Protein AF-A0A7S1ZF09-F1 (afdb_monomer)

Mean predicted aligned error: 3.37 Å

InterPro domains:
  IPR008557 Alkaline phosphatase PhoX [PF05787] (60-86)

Organism: Trieres chinensis (NCBI:txid1514140)

Secondary structure (DSSP, 8-state):
-PPPPSSEEEEEEEEPPTT-SSSTT-EEEEEEE---STT-EEEEEEEE-TTS-EEEEEEEEEEES-EEEEEE-TTS-EEEEEB-TTT--EEEE-TTSSS--EE--TTTT---B-----EE-SSSSS-EE-

Nearest PDB structures (foldseek):
  2qr5-assembly1_A  TM=5.862E-01  e=8.879E-02  unclassified
  8suc-assembly1_A  TM=5.013E-01  e=3.628E-01  Caenorhabditis elegans
  6rg2-assembly1_A  TM=5.396E-01  e=2.371E+00  Photorhabdus laumondii subsp. laumondii TTO1
  6lqt-assembly1_AG  TM=5.052E-01  e=7.465E+00  Saccharomyces cerevisiae S288C

Foldseek 3Di:
DDDDAAPWAEKDKFFDDLPDPPARRWIKIKTWRQAQPQFRTAIKIFTAHNVGDTDDIDTQTTGFHGFHEWDADPVGWIWTWRQDAQAIFIWTTRNVSPDHIDTDCVVHPGHHGDHYKDWDPPPVVDIDID

Solvent-accessible surface area (backbone atoms only — not comparable to full-atom values): 6956 Å² total; per-residue (Å²): 136,78,78,81,74,62,57,73,45,45,65,52,76,46,78,37,53,71,82,42,92,87,48,46,48,9,34,31,43,35,29,17,14,37,26,71,54,85,45,62,9,24,26,40,25,39,33,27,41,65,89,66,49,79,76,49,68,48,73,41,37,70,66,34,37,22,16,35,26,34,28,74,47,98,87,72,34,35,36,44,13,11,47,32,76,69,68,15,54,47,32,40,29,37,69,83,51,86,49,84,51,40,77,52,67,74,74,54,90,62,41,32,57,33,55,57,43,50,76,44,60,94,43,76,92,62,62,44,78,83

Structure (mmCIF, N/CA/C/O backbone):
data_AF-A0A7S1ZF09-F1
#
_entry.id   AF-A0A7S1ZF09-F1
#
loop_
_atom_site.group_PDB
_atom_site.id
_atom_site.type_symbol
_atom_site.label_atom_id
_atom_site.label_alt_id
_atom_site.label_comp_id
_atom_site.label_asym_id
_atom_site.label_entity_id
_atom_site.label_seq_id
_atom_site.pdbx_PDB_ins_code
_atom_site.Cartn_x
_atom_site.Cartn_y
_atom_site.Cartn_z
_atom_site.occupancy
_atom_site.B_iso_or_equiv
_atom_site.auth_seq_id
_atom_site.auth_comp_id
_atom_site.auth_asym_id
_atom_site.auth_atom_id
_atom_site.pdbx_PDB_model_num
ATOM 1 N N . GLU A 1 1 ? -5.167 21.411 6.987 1.00 47.91 1 GLU A N 1
ATOM 2 C CA . GLU A 1 1 ? -5.291 20.028 6.488 1.00 47.91 1 GLU A CA 1
ATOM 3 C C . GLU A 1 1 ? -4.072 19.659 5.665 1.00 47.91 1 GLU A C 1
ATOM 5 O O . GLU A 1 1 ? -3.406 20.556 5.159 1.00 47.91 1 GLU A O 1
ATOM 10 N N . ARG A 1 2 ? -3.747 18.368 5.573 1.00 60.88 2 ARG A N 1
ATOM 11 C CA . ARG A 1 2 ? -2.888 17.862 4.500 1.00 60.88 2 ARG A CA 1
ATOM 12 C C . ARG A 1 2 ? -3.819 17.444 3.370 1.00 60.88 2 ARG A C 1
ATOM 14 O O . ARG A 1 2 ? -4.699 16.625 3.608 1.00 60.88 2 ARG A O 1
ATOM 21 N N . ASP A 1 3 ? -3.634 18.015 2.189 1.00 86.19 3 ASP A N 1
ATOM 22 C CA . ASP A 1 3 ? -4.445 17.671 1.024 1.00 86.19 3 ASP A CA 1
ATOM 23 C C . ASP A 1 3 ? -4.184 16.226 0.592 1.00 86.19 3 ASP A C 1
ATOM 25 O O . ASP A 1 3 ? -3.055 15.726 0.678 1.00 86.19 3 ASP A O 1
ATOM 29 N N . PHE A 1 4 ? -5.231 15.562 0.105 1.00 94.19 4 PHE A N 1
ATOM 30 C CA . PHE A 1 4 ? -5.109 14.252 -0.521 1.00 94.19 4 PHE A CA 1
ATOM 31 C C . PHE A 1 4 ? -4.140 14.317 -1.713 1.00 94.19 4 PHE A C 1
ATOM 33 O O . PHE A 1 4 ? -4.062 15.330 -2.412 1.00 94.19 4 PHE A O 1
ATOM 40 N N . HIS A 1 5 ? -3.355 13.260 -1.927 1.00 96.31 5 HIS A N 1
ATOM 41 C CA . HIS A 1 5 ? -2.312 13.276 -2.951 1.00 96.31 5 HIS A CA 1
ATOM 42 C C . HIS A 1 5 ? -2.888 13.366 -4.370 1.00 96.31 5 HIS A C 1
ATOM 44 O O . HIS A 1 5 ? -4.043 13.042 -4.644 1.00 96.31 5 HIS A O 1
ATOM 50 N N . TYR A 1 6 ? -2.036 13.790 -5.299 1.00 96.19 6 TYR A N 1
ATOM 51 C CA . TYR A 1 6 ? -2.390 13.891 -6.708 1.00 96.19 6 TYR A CA 1
ATOM 52 C C . TYR A 1 6 ? -2.371 12.516 -7.399 1.00 96.19 6 TYR A C 1
ATOM 54 O O . TYR A 1 6 ? -1.702 11.596 -6.925 1.00 96.19 6 TYR A O 1
ATOM 62 N N . ARG A 1 7 ? -3.109 12.398 -8.514 1.00 97.19 7 ARG A N 1
ATOM 63 C CA . ARG A 1 7 ? -3.275 11.175 -9.332 1.00 97.19 7 ARG A CA 1
ATOM 64 C C . ARG A 1 7 ? -3.536 9.908 -8.498 1.00 97.19 7 ARG A C 1
ATOM 66 O O . ARG A 1 7 ? -2.682 9.024 -8.470 1.00 97.19 7 ARG A O 1
ATOM 73 N N . PRO A 1 8 ? -4.671 9.832 -7.780 1.00 97.94 8 PRO A N 1
ATOM 74 C CA . PRO A 1 8 ? -5.023 8.605 -7.093 1.00 97.94 8 PRO A CA 1
ATOM 75 C C . PRO A 1 8 ? -5.270 7.478 -8.084 1.00 97.94 8 PRO A C 1
ATOM 77 O O . PRO A 1 8 ? -5.955 7.666 -9.089 1.00 97.94 8 PRO A O 1
AT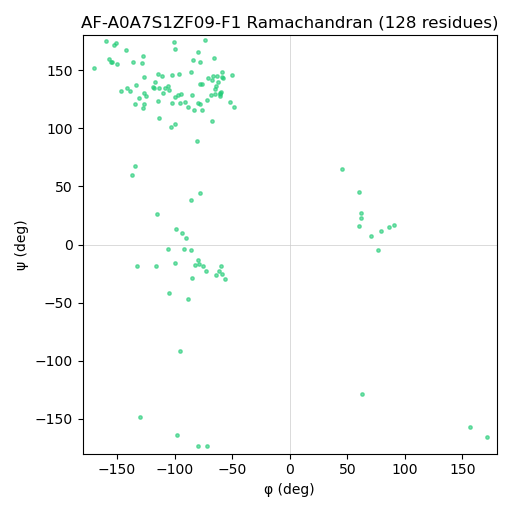OM 80 N N . ASP A 1 9 ? -4.736 6.320 -7.742 1.00 98.25 9 ASP A N 1
ATOM 81 C CA . ASP A 1 9 ? -4.932 5.072 -8.464 1.00 98.25 9 ASP A CA 1
ATOM 82 C C . ASP A 1 9 ? -5.336 3.984 -7.452 1.00 98.25 9 ASP A C 1
ATOM 84 O O . ASP A 1 9 ? -6.009 4.293 -6.456 1.00 98.25 9 ASP A O 1
ATOM 88 N N . ALA A 1 10 ? -4.964 2.724 -7.681 1.00 98.19 10 ALA A N 1
ATOM 89 C CA . ALA A 1 10 ? -5.441 1.594 -6.902 1.00 98.19 10 ALA A CA 1
ATOM 90 C C . ALA A 1 10 ? -5.307 1.799 -5.392 1.00 98.19 10 ALA A C 1
ATOM 92 O O . ALA A 1 10 ? -4.361 2.398 -4.869 1.00 98.19 10 ALA A O 1
ATOM 93 N N . GLY A 1 11 ? -6.275 1.234 -4.685 1.00 98.12 11 GLY A N 1
ATOM 94 C CA . GLY A 1 11 ? -6.382 1.352 -3.251 1.00 98.12 11 GLY A CA 1
ATOM 95 C C . GLY A 1 11 ? -7.099 0.168 -2.635 1.00 98.12 11 GLY A C 1
ATOM 96 O O . GLY A 1 11 ? -7.652 -0.695 -3.320 1.00 98.12 11 GLY A O 1
ATOM 97 N N . ALA A 1 12 ? -7.077 0.128 -1.312 1.00 98.44 12 ALA A N 1
ATOM 98 C CA . ALA A 1 12 ? -7.697 -0.929 -0.537 1.00 98.44 12 ALA A CA 1
ATOM 99 C C . ALA A 1 12 ? -8.068 -0.438 0.860 1.00 98.44 12 ALA A C 1
ATOM 101 O O . ALA A 1 12 ? -7.471 0.504 1.381 1.00 98.44 12 ALA A O 1
ATOM 102 N N . THR A 1 13 ? -9.033 -1.115 1.483 1.00 98.56 13 THR A N 1
ATOM 103 C CA . THR A 1 13 ? -9.431 -0.837 2.863 1.00 98.56 13 THR A CA 1
ATOM 104 C C . THR A 1 13 ? -8.865 -1.857 3.849 1.00 98.56 13 THR A C 1
ATOM 106 O O . THR A 1 13 ? -8.726 -3.053 3.548 1.00 98.56 13 THR A O 1
ATOM 109 N N . PHE A 1 14 ? -8.547 -1.385 5.051 1.00 98.56 14 PHE A N 1
ATOM 110 C CA . PHE A 1 14 ? -8.024 -2.162 6.172 1.00 98.56 14 PHE A CA 1
ATOM 111 C C . PHE A 1 14 ? -8.837 -1.840 7.422 1.00 98.56 14 PHE A C 1
ATOM 113 O O . PHE A 1 14 ? -8.998 -0.675 7.768 1.00 98.56 14 PHE A O 1
ATOM 120 N N . ALA A 1 15 ? -9.377 -2.864 8.077 1.00 98.06 15 ALA A N 1
ATOM 121 C CA . ALA A 1 15 ? -10.170 -2.679 9.286 1.00 98.06 15 ALA A CA 1
ATOM 122 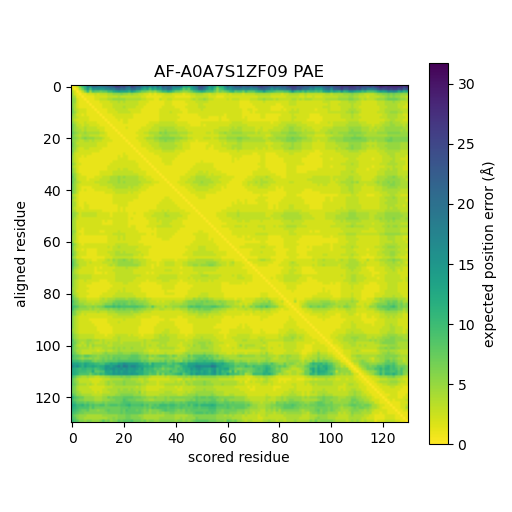C C . ALA A 1 15 ? -9.259 -2.392 10.486 1.00 98.06 15 ALA A C 1
ATOM 124 O O . ALA A 1 15 ? -8.239 -3.062 10.661 1.00 98.06 15 ALA A O 1
ATOM 125 N N . VAL A 1 16 ? -9.660 -1.441 11.324 1.00 97.81 16 VAL A N 1
ATOM 126 C CA . VAL A 1 16 ? -9.116 -1.269 12.670 1.00 97.81 16 VAL A CA 1
ATOM 127 C C . VAL A 1 16 ? -9.888 -2.218 13.601 1.00 97.81 16 VAL A C 1
ATOM 129 O O . VAL A 1 16 ? -11.122 -2.216 13.576 1.00 97.81 16 VAL A O 1
ATOM 132 N N . PRO A 1 17 ? -9.219 -3.063 14.406 1.00 95.88 17 PRO A N 1
ATOM 133 C CA . PRO A 1 17 ? -9.910 -3.970 15.322 1.00 95.88 17 PRO A CA 1
ATOM 134 C C . PRO A 1 17 ? -10.799 -3.232 16.334 1.00 95.88 17 PRO A C 1
ATOM 136 O O . PRO A 1 17 ? -10.451 -2.158 16.809 1.00 95.88 17 PRO A O 1
ATOM 139 N N . GLU A 1 18 ? -11.905 -3.847 16.763 1.00 97.75 18 GLU A N 1
ATOM 140 C CA . GLU A 1 18 ? -12.756 -3.323 17.856 1.00 97.75 18 GLU A CA 1
ATOM 141 C C . GLU A 1 18 ? -12.007 -3.173 19.192 1.00 97.75 18 GLU A C 1
ATOM 143 O O . GLU A 1 18 ? -12.457 -2.471 20.091 1.00 97.75 18 GLU A O 1
ATOM 148 N N . THR A 1 19 ? -10.870 -3.854 19.340 1.00 97.38 19 THR A N 1
ATOM 149 C CA . THR A 1 19 ? -10.005 -3.779 20.522 1.00 97.38 19 THR A CA 1
ATOM 150 C C . THR A 1 19 ? -8.999 -2.632 20.467 1.00 97.38 19 THR A C 1
ATOM 152 O O . THR A 1 19 ? -8.232 -2.474 21.416 1.00 97.38 19 THR A O 1
ATOM 155 N N . ASP A 1 20 ? -8.933 -1.886 19.362 1.00 96.75 20 ASP A N 1
ATOM 156 C CA . ASP A 1 20 ? -8.050 -0.728 19.256 1.00 96.75 20 ASP A CA 1
ATOM 157 C C . ASP A 1 20 ? -8.482 0.359 20.260 1.00 96.75 20 ASP A C 1
ATOM 159 O O . ASP A 1 20 ? -9.668 0.689 20.330 1.00 96.75 20 ASP A O 1
ATOM 163 N N . PRO A 1 21 ? -7.561 0.893 21.079 1.00 96.44 21 PRO A N 1
ATOM 164 C CA . PRO A 1 21 ? -7.916 1.835 22.135 1.00 96.44 21 PRO A CA 1
ATOM 165 C C . PRO A 1 21 ? -8.242 3.244 21.620 1.00 96.44 21 PRO A C 1
ATOM 167 O O . PRO A 1 21 ? -8.845 4.017 22.364 1.00 96.44 21 PRO A O 1
ATOM 170 N N . GLU A 1 22 ? -7.835 3.596 20.397 1.00 96.12 22 GLU A N 1
ATOM 171 C CA . GLU A 1 22 ? -7.975 4.949 19.846 1.00 96.12 22 GLU A CA 1
ATOM 172 C C . GLU A 1 22 ? -9.109 5.039 18.822 1.00 96.12 22 GLU A C 1
ATOM 174 O O . GLU A 1 22 ? -9.879 5.999 18.847 1.00 96.12 22 GLU A O 1
ATOM 179 N N . ASN A 1 23 ? -9.241 4.044 17.940 1.00 97.62 23 ASN A N 1
ATOM 180 C CA . ASN A 1 23 ? -10.230 4.043 16.860 1.00 97.62 23 ASN A CA 1
ATOM 181 C C . ASN A 1 23 ? -10.930 2.676 16.687 1.00 97.62 23 ASN A C 1
ATOM 183 O O . ASN A 1 23 ? -10.849 2.063 15.617 1.00 97.62 23 ASN A O 1
ATOM 187 N N . PRO A 1 24 ? -11.625 2.163 17.718 1.00 98.00 24 PRO A N 1
ATOM 188 C CA . PRO A 1 24 ? -12.237 0.840 17.665 1.00 98.00 24 PRO A CA 1
ATOM 189 C C . PRO A 1 24 ? -13.272 0.750 16.536 1.00 98.00 24 PRO A C 1
ATOM 191 O O . PRO A 1 24 ? -14.194 1.568 16.451 1.00 98.00 24 PRO A O 1
ATOM 194 N N . GLY A 1 25 ? -13.154 -0.268 15.682 1.00 98.06 25 GLY A N 1
ATOM 195 C CA . GLY A 1 25 ? -14.085 -0.504 14.569 1.00 98.06 25 GLY A CA 1
ATOM 196 C C . GLY A 1 25 ? -13.991 0.517 13.427 1.00 98.06 25 GLY A C 1
ATOM 197 O O . GLY A 1 25 ? -14.817 0.493 12.515 1.00 98.06 25 GLY A O 1
ATOM 198 N N . GLY A 1 26 ? -13.004 1.419 13.463 1.00 98.56 26 GLY A N 1
ATOM 199 C CA . GLY A 1 26 ? -12.673 2.283 12.337 1.00 98.56 26 GLY A CA 1
ATOM 200 C C . GLY A 1 26 ? -12.004 1.520 11.192 1.00 98.56 26 GLY A C 1
ATOM 201 O O . GLY A 1 26 ? -11.888 0.291 11.195 1.00 98.56 26 GLY A O 1
ATOM 202 N N . TRP A 1 27 ? -11.544 2.246 10.179 1.00 98.75 27 TRP A N 1
ATOM 203 C CA . TRP A 1 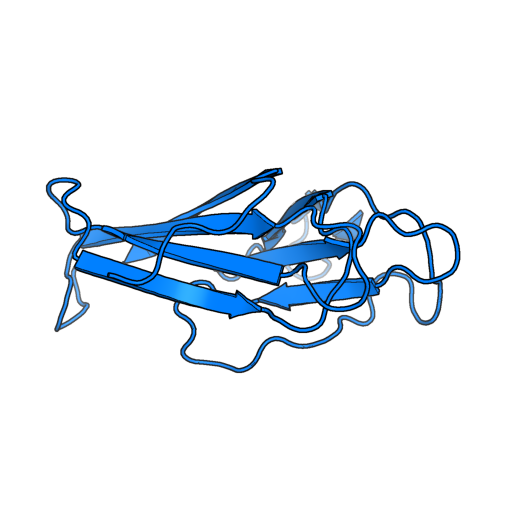27 ? -10.893 1.642 9.018 1.00 98.75 27 TRP A CA 1
ATOM 204 C C . TRP A 1 27 ? -9.989 2.635 8.296 1.00 98.75 27 TRP A C 1
ATOM 206 O O . TRP A 1 27 ? -10.108 3.847 8.439 1.00 98.75 27 TRP A O 1
ATOM 216 N N . ILE A 1 28 ? -9.056 2.109 7.512 1.00 98.69 28 ILE A N 1
ATOM 217 C CA . ILE A 1 28 ? -8.098 2.885 6.731 1.00 98.69 28 ILE A CA 1
ATOM 218 C C . ILE A 1 28 ? -8.321 2.589 5.256 1.00 98.69 28 ILE A C 1
ATOM 220 O O . ILE A 1 28 ? -8.425 1.424 4.878 1.00 98.69 28 ILE A O 1
ATOM 224 N N . TYR A 1 29 ? -8.348 3.623 4.421 1.00 98.62 29 TYR A N 1
ATOM 225 C CA . TYR A 1 29 ? -8.216 3.507 2.971 1.00 98.62 29 TYR A CA 1
ATOM 226 C C . TYR A 1 29 ? -6.807 3.911 2.559 1.00 98.62 29 TYR A C 1
ATOM 228 O O . TYR A 1 29 ? -6.399 5.045 2.811 1.00 98.62 29 TYR A O 1
ATOM 236 N N . VAL A 1 30 ? -6.080 3.011 1.901 1.00 98.62 30 VAL A N 1
ATOM 237 C CA . VAL A 1 30 ? -4.836 3.370 1.215 1.00 98.62 30 VAL A CA 1
ATOM 238 C C . VAL A 1 30 ? -5.107 3.631 -0.260 1.00 98.62 30 VAL A C 1
ATOM 240 O O . VAL A 1 30 ? -5.952 2.961 -0.850 1.00 98.62 30 VAL A O 1
ATOM 243 N N . SER A 1 31 ? -4.369 4.558 -0.860 1.00 98.56 31 SER A N 1
ATOM 244 C CA . SER A 1 31 ? -4.425 4.859 -2.291 1.00 98.56 31 SER A CA 1
ATOM 245 C C . SER A 1 31 ? -3.025 5.139 -2.809 1.00 98.56 31 SER A C 1
ATOM 247 O O . SER A 1 31 ? -2.241 5.844 -2.170 1.00 98.56 31 SER A O 1
ATOM 249 N N . ASN A 1 32 ? -2.694 4.557 -3.954 1.00 98.69 32 ASN A N 1
ATOM 250 C CA . ASN A 1 32 ? -1.467 4.868 -4.662 1.00 98.69 32 ASN A CA 1
ATOM 251 C C . ASN A 1 32 ? -1.532 6.272 -5.272 1.00 98.69 32 ASN A C 1
ATOM 253 O O . ASN A 1 32 ? -2.569 6.700 -5.773 1.00 98.69 32 ASN A O 1
ATOM 257 N N . ALA A 1 33 ? -0.394 6.961 -5.263 1.00 98.31 33 ALA A N 1
ATOM 258 C CA . ALA A 1 33 ? -0.186 8.205 -5.985 1.00 98.31 33 ALA A CA 1
ATOM 259 C C . ALA A 1 33 ? 0.637 7.921 -7.248 1.00 98.31 33 ALA A C 1
ATOM 261 O O . ALA A 1 33 ? 1.869 7.810 -7.186 1.00 98.31 33 ALA A O 1
ATOM 262 N N . GLU A 1 34 ? -0.030 7.850 -8.397 1.00 97.94 34 GLU A N 1
ATOM 263 C CA . GLU A 1 34 ? 0.563 7.549 -9.705 1.00 97.94 34 GLU A CA 1
ATOM 264 C C . GLU A 1 34 ? 1.275 8.782 -10.289 1.00 97.94 34 GLU A C 1
ATOM 266 O O . GLU A 1 34 ? 1.116 9.178 -11.438 1.00 97.94 34 GLU A O 1
ATOM 271 N N . VAL A 1 35 ? 2.038 9.495 -9.473 1.00 97.75 35 VAL A N 1
ATOM 272 C CA . VAL A 1 35 ? 2.704 10.731 -9.886 1.00 97.75 35 VAL A CA 1
ATOM 273 C C . VAL A 1 35 ? 4.005 10.366 -10.604 1.00 97.75 35 VAL A C 1
ATOM 275 O O . VAL A 1 35 ? 4.904 9.767 -10.007 1.00 97.75 35 VAL A O 1
ATOM 278 N N . TRP A 1 36 ? 4.099 10.701 -11.894 1.00 96.06 36 TRP A N 1
ATOM 279 C CA . TRP A 1 36 ? 5.237 10.348 -12.755 1.00 96.06 36 TRP A CA 1
ATOM 280 C C . TRP A 1 36 ? 6.457 11.249 -12.551 1.00 96.06 36 TRP A C 1
ATOM 282 O O . TRP A 1 36 ? 7.571 10.890 -12.943 1.00 96.06 36 TRP A O 1
ATOM 292 N N . GLU A 1 37 ? 6.290 12.414 -11.922 1.00 96.75 37 GLU A N 1
ATOM 293 C CA . GLU A 1 37 ? 7.416 13.232 -11.501 1.00 96.75 37 GLU A CA 1
ATOM 294 C C . GLU A 1 37 ? 8.301 12.459 -10.517 1.00 96.75 37 GLU A C 1
ATOM 296 O O . GLU A 1 37 ? 7.842 11.878 -9.531 1.00 96.75 37 GLU A O 1
ATOM 301 N N . SER A 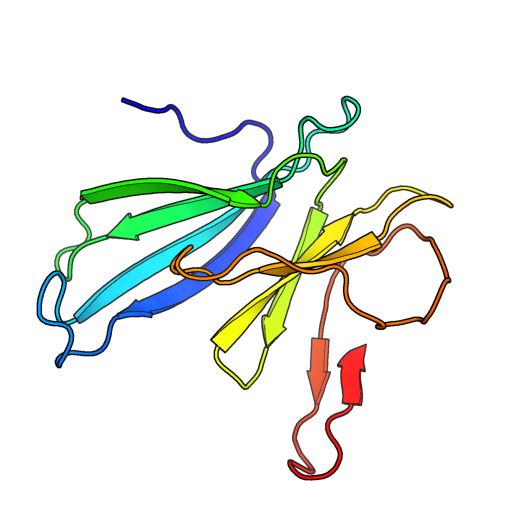1 38 ? 9.609 12.476 -10.783 1.00 95.81 38 SER A N 1
ATOM 302 C CA . SER A 1 38 ? 10.580 11.676 -10.039 1.00 95.81 38 SER A CA 1
ATOM 303 C C . SER A 1 38 ? 10.457 11.873 -8.525 1.00 95.81 38 SER A C 1
ATOM 305 O O . SER A 1 38 ? 10.608 12.987 -8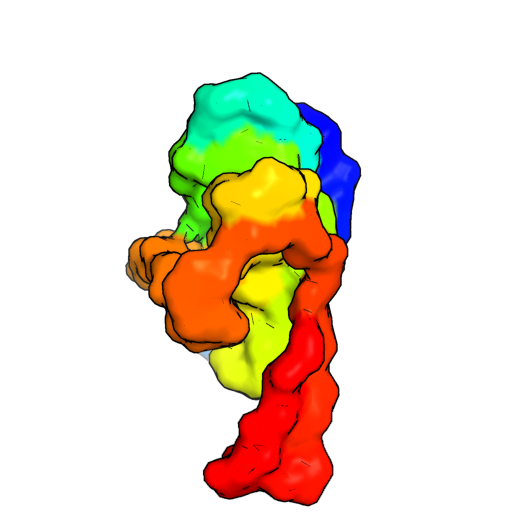.013 1.00 95.81 38 SER A O 1
ATOM 307 N N . ARG A 1 39 ? 10.240 10.761 -7.810 1.00 95.88 39 ARG A N 1
ATOM 308 C CA . ARG A 1 39 ? 10.129 10.691 -6.343 1.00 95.88 39 ARG A CA 1
ATOM 309 C C . ARG A 1 39 ? 8.957 11.487 -5.753 1.00 95.88 39 ARG A C 1
ATOM 311 O O . ARG A 1 39 ? 9.021 11.877 -4.584 1.00 95.88 39 ARG A O 1
ATOM 318 N N . LYS A 1 40 ? 7.918 11.765 -6.545 1.00 97.00 40 LYS A N 1
ATOM 319 C CA . LYS A 1 40 ? 6.703 12.475 -6.109 1.00 97.00 40 LYS A CA 1
ATOM 320 C C . LYS A 1 40 ? 5.477 11.570 -5.949 1.00 97.00 40 LYS A C 1
ATOM 322 O O . LYS A 1 40 ? 4.448 12.060 -5.496 1.00 97.00 40 LYS A O 1
ATOM 327 N N . GLY A 1 41 ? 5.594 10.285 -6.276 1.00 97.62 41 GLY A N 1
ATOM 328 C CA . GLY A 1 41 ? 4.590 9.264 -5.987 1.00 97.62 41 GLY A CA 1
ATOM 329 C C . GLY A 1 41 ? 4.644 8.774 -4.539 1.00 97.62 41 GLY A C 1
ATOM 330 O O . GLY A 1 41 ? 5.384 9.297 -3.693 1.00 97.62 41 GLY A O 1
ATOM 331 N N . GLY A 1 42 ? 3.846 7.752 -4.251 1.00 98.19 42 GLY A N 1
ATOM 332 C CA . GLY A 1 42 ? 3.743 7.168 -2.921 1.00 98.19 42 GLY A CA 1
ATOM 333 C C . GLY A 1 42 ? 2.427 6.448 -2.684 1.00 98.19 42 GLY A C 1
ATOM 334 O O . GLY A 1 42 ? 1.748 6.034 -3.620 1.00 98.19 42 GLY A O 1
ATOM 335 N N . VAL A 1 43 ? 2.080 6.329 -1.404 1.00 98.69 43 VAL A N 1
ATOM 336 C CA . VAL A 1 43 ? 0.795 5.805 -0.933 1.00 98.69 43 VAL A CA 1
ATOM 337 C C . VAL A 1 43 ? 0.276 6.720 0.164 1.00 98.69 43 VAL A C 1
ATOM 339 O O . VAL A 1 43 ? 0.959 6.918 1.175 1.00 98.69 43 VAL A O 1
ATOM 342 N N . GLY A 1 44 ? -0.911 7.284 -0.039 1.00 98.38 44 GLY A N 1
ATOM 343 C CA . GLY A 1 44 ? -1.670 7.968 1.001 1.00 98.38 44 GLY A CA 1
ATOM 344 C C . GLY A 1 44 ? -2.520 6.986 1.794 1.00 98.38 44 GLY A C 1
ATOM 345 O O . GLY A 1 44 ? -2.996 6.000 1.242 1.00 98.38 44 GLY A O 1
ATOM 346 N N . ALA A 1 45 ? -2.727 7.272 3.073 1.00 98.38 45 ALA A N 1
ATOM 347 C CA . ALA A 1 45 ? -3.641 6.559 3.952 1.00 98.38 45 ALA A CA 1
ATOM 348 C C . ALA A 1 45 ? -4.595 7.567 4.599 1.00 98.38 45 ALA A C 1
ATOM 350 O O . ALA A 1 45 ? -4.145 8.501 5.268 1.00 98.38 45 ALA A O 1
ATOM 351 N N . ILE A 1 46 ? -5.895 7.382 4.378 1.00 98.31 46 ILE A N 1
ATOM 352 C CA . ILE A 1 46 ? -6.967 8.104 5.067 1.00 98.31 46 ILE A CA 1
ATOM 353 C C . ILE A 1 46 ? -7.492 7.195 6.173 1.00 98.31 46 ILE A C 1
ATOM 355 O O . ILE A 1 46 ? -7.880 6.059 5.894 1.00 98.31 46 ILE A O 1
ATOM 359 N N . THR A 1 47 ? -7.533 7.697 7.402 1.00 98.25 47 THR A N 1
ATOM 360 C CA . THR A 1 47 ? -8.138 6.995 8.535 1.00 98.25 47 THR A CA 1
ATOM 361 C C . THR A 1 47 ? -9.552 7.508 8.742 1.00 98.25 47 THR A C 1
ATOM 363 O O . THR A 1 47 ? -9.774 8.715 8.865 1.00 98.25 47 THR A O 1
ATOM 366 N N . PHE A 1 48 ? -10.489 6.575 8.819 1.00 98.50 48 PHE A N 1
ATOM 367 C CA . PHE A 1 48 ? -11.887 6.811 9.120 1.00 98.50 48 PHE A CA 1
ATOM 368 C C . PHE A 1 48 ? -12.231 6.242 10.495 1.00 98.50 48 PHE A C 1
ATOM 370 O O . PHE A 1 48 ? -11.719 5.185 10.889 1.00 98.50 48 PHE A O 1
ATOM 377 N N . ASP A 1 49 ? -13.122 6.917 11.212 1.00 98.56 49 ASP A N 1
ATOM 378 C CA . ASP A 1 49 ? -13.815 6.297 12.339 1.00 98.56 49 ASP A CA 1
ATOM 379 C C . ASP A 1 49 ? -14.880 5.289 11.861 1.00 98.56 49 ASP A C 1
ATOM 381 O O . ASP A 1 49 ? -15.114 5.101 10.661 1.00 98.56 49 ASP A O 1
ATOM 385 N N . ARG A 1 50 ? -15.524 4.606 12.814 1.00 98.19 50 ARG A N 1
ATOM 386 C CA . ARG A 1 50 ? -16.577 3.611 12.536 1.00 98.19 50 ARG A CA 1
ATOM 387 C C . ARG A 1 50 ? -17.805 4.178 11.817 1.00 98.19 50 ARG A C 1
ATOM 389 O O . ARG A 1 50 ? -18.523 3.421 11.169 1.00 98.19 50 ARG A O 1
ATOM 396 N N . ASP A 1 51 ? -18.037 5.485 11.921 1.00 98.25 51 ASP A N 1
ATOM 397 C CA . ASP A 1 51 ? -19.169 6.178 11.302 1.00 98.25 51 ASP A CA 1
ATOM 398 C C . ASP A 1 51 ? -18.812 6.715 9.902 1.00 98.25 51 ASP A C 1
ATOM 400 O O . ASP A 1 51 ? -19.675 7.221 9.182 1.00 98.25 51 ASP A O 1
ATOM 404 N N . GLY A 1 52 ? -17.550 6.563 9.482 1.00 97.75 52 GLY A N 1
ATOM 405 C CA . GLY A 1 52 ? -17.052 7.002 8.182 1.00 97.75 52 GLY A CA 1
ATOM 406 C C . GLY A 1 52 ? -16.596 8.460 8.152 1.00 97.75 52 GLY A C 1
ATOM 407 O O . GLY A 1 52 ? -16.405 9.005 7.062 1.00 97.75 52 GLY A O 1
ATOM 408 N N . ASN A 1 53 ? -16.394 9.104 9.306 1.00 98.25 53 ASN A N 1
ATOM 409 C CA . ASN A 1 53 ? -15.775 10.426 9.349 1.00 98.25 53 ASN A CA 1
ATOM 410 C C . ASN A 1 53 ? -14.263 10.296 9.167 1.00 98.25 53 ASN A C 1
ATOM 412 O O . ASN A 1 53 ? -13.632 9.421 9.756 1.00 98.25 53 ASN A O 1
ATOM 416 N N . ILE A 1 54 ? -13.666 11.194 8.382 1.00 97.38 54 ILE A N 1
ATOM 417 C CA . ILE A 1 54 ? -12.208 11.277 8.245 1.00 97.38 54 ILE A CA 1
ATOM 418 C C . ILE A 1 54 ? -11.629 11.850 9.538 1.00 97.38 54 ILE A C 1
ATOM 420 O O . ILE A 1 54 ? -11.986 12.958 9.937 1.00 97.38 54 ILE A O 1
ATOM 424 N N . ILE A 1 55 ? -10.704 11.117 10.153 1.00 96.94 55 ILE A N 1
ATOM 425 C CA . ILE A 1 55 ? -10.041 11.526 11.398 1.00 96.94 55 ILE A CA 1
ATOM 426 C C . ILE A 1 55 ? -8.531 11.739 11.239 1.00 96.94 55 ILE A C 1
ATOM 428 O O . ILE A 1 55 ? -7.929 12.421 12.066 1.00 96.94 55 ILE A O 1
ATOM 432 N N . ASP A 1 56 ? -7.911 11.203 10.182 1.00 96.50 56 ASP A N 1
ATOM 433 C CA . ASP A 1 56 ? -6.495 11.435 9.865 1.00 96.50 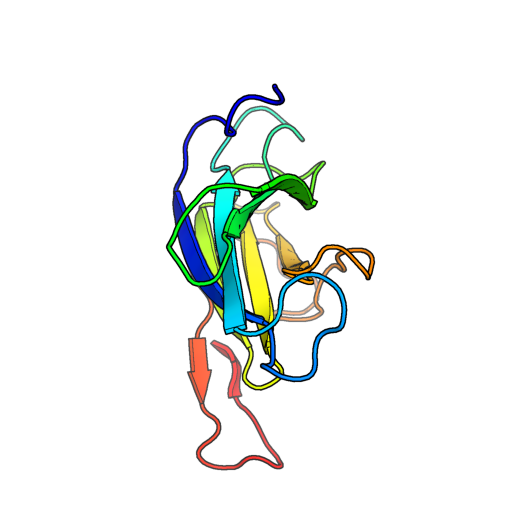56 ASP A CA 1
ATOM 434 C C . ASP A 1 56 ? -6.205 11.229 8.369 1.00 96.50 56 ASP A C 1
ATOM 436 O O . ASP A 1 56 ? -6.913 10.498 7.670 1.00 96.50 56 ASP A O 1
ATOM 440 N N . TYR A 1 57 ? -5.129 11.849 7.885 1.00 97.25 57 TYR A N 1
ATOM 441 C CA . TYR A 1 57 ? -4.538 11.560 6.582 1.00 97.25 57 TYR A CA 1
ATOM 442 C C . TYR A 1 57 ? -3.015 11.739 6.603 1.00 97.25 57 TYR A C 1
ATOM 444 O O . TYR A 1 57 ? -2.482 12.779 7.012 1.00 97.25 57 TYR A O 1
ATOM 452 N N . LYS A 1 58 ? -2.295 10.750 6.064 1.00 96.19 58 LYS A N 1
ATOM 453 C CA . LYS A 1 58 ? -0.831 10.785 5.936 1.00 96.19 58 LYS A CA 1
ATOM 454 C C . LYS A 1 58 ? -0.328 9.988 4.738 1.00 96.19 58 LYS A C 1
ATOM 456 O O . LYS A 1 58 ? -0.951 9.030 4.302 1.00 96.19 58 LYS A O 1
ATOM 461 N N . MET A 1 59 ? 0.855 10.351 4.247 1.00 97.62 59 MET A N 1
ATOM 462 C CA . MET A 1 59 ? 1.598 9.501 3.315 1.00 97.62 59 MET A CA 1
ATOM 463 C C . MET A 1 59 ? 2.319 8.402 4.102 1.00 97.62 59 MET A C 1
ATOM 465 O O . MET A 1 59 ? 3.129 8.711 4.976 1.00 97.62 59 MET A O 1
ATOM 469 N N . VAL A 1 60 ? 2.039 7.141 3.782 1.00 98.06 60 VAL A N 1
ATOM 470 C CA . VAL A 1 60 ? 2.658 5.943 4.388 1.00 98.06 60 VAL A CA 1
ATOM 471 C C . VAL A 1 60 ? 3.777 5.353 3.516 1.00 98.06 60 VAL A C 1
ATOM 473 O O . VAL A 1 60 ? 4.643 4.620 3.997 1.00 98.06 60 VAL A O 1
ATOM 476 N N . LEU A 1 61 ? 3.831 5.757 2.244 1.00 98.38 61 LEU A N 1
ATOM 477 C CA . LEU A 1 61 ? 4.976 5.587 1.348 1.00 98.38 61 LEU A CA 1
ATOM 478 C C . LEU A 1 61 ? 5.247 6.911 0.631 1.00 98.38 61 LEU A C 1
ATOM 480 O O . LEU A 1 61 ? 4.317 7.574 0.181 1.00 98.38 61 LEU A O 1
ATOM 484 N N . THR A 1 62 ? 6.518 7.291 0.511 1.00 97.56 62 THR A N 1
ATOM 485 C CA . THR A 1 62 ? 6.963 8.475 -0.241 1.00 97.56 62 THR A CA 1
ATOM 486 C C . THR A 1 62 ? 8.272 8.178 -0.965 1.00 97.56 62 THR A C 1
ATOM 488 O O . THR A 1 62 ? 8.943 7.185 -0.675 1.00 97.56 62 THR A O 1
ATOM 491 N N . GLY A 1 63 ? 8.665 9.056 -1.889 1.00 96.94 63 GLY A N 1
ATOM 492 C CA . GLY A 1 63 ? 9.949 8.949 -2.585 1.00 96.94 63 GLY A CA 1
ATOM 493 C C . GLY A 1 63 ? 9.965 7.922 -3.719 1.00 96.94 63 GLY A C 1
ATOM 494 O O . GLY A 1 63 ? 11.040 7.619 -4.240 1.00 96.94 63 GLY A O 1
ATOM 495 N N . THR A 1 64 ? 8.792 7.422 -4.106 1.00 97.44 64 THR A N 1
ATOM 496 C CA . THR A 1 64 ? 8.553 6.537 -5.254 1.00 97.44 64 THR A CA 1
ATOM 497 C C . THR A 1 64 ? 8.000 7.328 -6.441 1.00 97.44 64 THR A C 1
ATOM 499 O O . THR A 1 64 ? 7.796 8.541 -6.349 1.00 97.44 64 THR A O 1
ATOM 502 N N . THR A 1 65 ? 7.843 6.688 -7.594 1.00 97.44 65 THR A N 1
ATOM 503 C CA . THR A 1 65 ? 7.413 7.309 -8.856 1.00 97.44 65 THR A CA 1
ATOM 504 C C . THR A 1 65 ? 6.431 6.391 -9.574 1.00 97.44 65 THR A C 1
ATOM 506 O O . THR A 1 65 ? 6.731 5.214 -9.742 1.00 97.44 65 THR A O 1
ATOM 509 N N . GLY A 1 66 ? 5.303 6.931 -10.040 1.00 97.69 66 GLY A N 1
ATOM 510 C CA . GLY A 1 66 ? 4.342 6.189 -10.863 1.00 97.69 66 GLY A CA 1
ATOM 511 C C . GLY A 1 66 ? 3.760 4.961 -10.160 1.00 97.69 66 GLY A C 1
ATOM 512 O O . GLY A 1 66 ? 3.742 3.883 -10.743 1.00 97.69 66 GLY A O 1
ATOM 513 N N . ASN A 1 67 ? 3.360 5.088 -8.889 1.00 98.44 67 ASN A N 1
ATOM 514 C CA . ASN A 1 67 ? 2.674 4.008 -8.179 1.00 98.44 67 ASN A CA 1
ATOM 515 C C . ASN A 1 67 ? 1.295 3.795 -8.822 1.00 98.44 67 ASN A C 1
ATOM 517 O O . ASN A 1 67 ? 0.426 4.636 -8.625 1.00 98.44 67 ASN A O 1
ATOM 521 N N . CYS A 1 68 ? 1.113 2.720 -9.586 1.00 96.94 68 CYS A N 1
ATOM 522 C CA . CYS A 1 68 ? -0.110 2.471 -10.350 1.00 96.94 68 CYS A CA 1
ATOM 523 C C . CYS A 1 68 ? -1.055 1.568 -9.558 1.00 96.94 68 CYS A C 1
ATOM 525 O O . CYS A 1 68 ? -1.788 2.043 -8.686 1.00 96.94 68 CYS A O 1
ATOM 527 N N . GLY A 1 69 ? -0.970 0.253 -9.744 1.00 96.44 69 GLY A N 1
ATOM 528 C CA . GLY A 1 69 ? -1.759 -0.696 -8.979 1.00 96.44 69 GLY A CA 1
ATOM 529 C C . GLY A 1 69 ? -1.031 -1.322 -7.792 1.00 96.44 69 GLY A C 1
ATOM 530 O O . GLY A 1 69 ? -0.018 -0.841 -7.267 1.00 96.44 69 GLY A O 1
ATOM 531 N N . GLY A 1 70 ? -1.607 -2.409 -7.300 1.00 96.38 70 GLY A N 1
ATOM 532 C CA . GLY A 1 70 ? -1.140 -3.056 -6.088 1.00 96.38 70 GLY A CA 1
ATOM 533 C C . GLY A 1 70 ? -2.078 -4.151 -5.620 1.00 96.38 70 GLY A C 1
ATOM 534 O O . GLY A 1 70 ? -2.960 -4.584 -6.362 1.00 96.38 70 GLY A O 1
ATOM 535 N N . GLY A 1 71 ? -1.895 -4.592 -4.381 1.00 97.56 71 GLY A N 1
ATOM 536 C CA . GLY A 1 71 ? -2.777 -5.579 -3.776 1.00 97.56 71 GLY A CA 1
ATOM 537 C C . GLY A 1 71 ? -2.537 -5.757 -2.284 1.00 97.56 71 GLY A C 1
ATOM 538 O O . GLY A 1 71 ? -1.438 -5.545 -1.773 1.00 97.56 71 GLY A O 1
ATOM 539 N N . LYS A 1 72 ? -3.587 -6.155 -1.561 1.00 96.88 72 LYS A N 1
ATOM 540 C CA . LYS A 1 72 ? -3.463 -6.523 -0.147 1.00 96.88 72 LYS A CA 1
ATOM 541 C C . LYS A 1 72 ? -2.644 -7.800 -0.031 1.00 96.88 72 LYS A C 1
ATOM 543 O O . LYS A 1 72 ? -2.838 -8.721 -0.817 1.00 96.88 72 LYS A O 1
ATOM 548 N N . THR A 1 73 ? -1.800 -7.898 0.982 1.00 95.56 73 THR A N 1
ATOM 549 C CA . THR A 1 73 ? -1.206 -9.178 1.367 1.00 95.56 73 THR A CA 1
ATOM 550 C C . THR A 1 73 ? -2.161 -9.961 2.280 1.00 95.56 73 THR A C 1
ATOM 552 O O . THR A 1 73 ? -3.022 -9.365 2.940 1.00 95.56 73 THR A O 1
ATOM 555 N N . PRO A 1 74 ? -2.006 -11.295 2.377 1.00 92.31 74 PRO A N 1
ATOM 556 C CA . PRO A 1 74 ? -2.760 -12.119 3.327 1.00 92.31 74 PRO A CA 1
ATOM 557 C C . PRO A 1 74 ? -2.557 -11.722 4.796 1.00 92.31 74 PRO A C 1
ATOM 559 O O . PRO A 1 74 ? -3.418 -11.983 5.630 1.00 92.31 74 PRO A O 1
ATOM 562 N N . TRP A 1 75 ? -1.421 -11.098 5.117 1.00 93.12 75 TRP A N 1
ATOM 563 C CA . TRP A 1 75 ? -1.046 -10.683 6.472 1.00 93.12 75 TRP A CA 1
ATOM 564 C C . TRP A 1 75 ? -1.320 -9.197 6.755 1.00 93.12 75 TRP A C 1
ATOM 566 O O . TRP A 1 75 ? -0.858 -8.669 7.762 1.00 93.12 75 TRP A O 1
ATOM 576 N N . GLY A 1 76 ? -2.097 -8.522 5.902 1.00 95.00 76 GLY A N 1
ATOM 577 C CA . GLY A 1 76 ? -2.682 -7.217 6.228 1.00 95.00 76 GLY A CA 1
ATOM 578 C C . GLY A 1 76 ? -1.848 -5.990 5.855 1.00 95.00 76 GLY A C 1
ATOM 579 O O . GLY A 1 76 ? -2.149 -4.902 6.333 1.00 95.00 76 GLY A O 1
ATOM 580 N N . THR A 1 77 ? -0.851 -6.129 4.981 1.00 97.69 77 THR A N 1
ATOM 581 C CA . THR A 1 77 ? -0.109 -5.002 4.384 1.00 97.69 77 THR A CA 1
ATOM 582 C C . THR A 1 77 ? -0.606 -4.686 2.968 1.00 97.69 77 THR A C 1
ATOM 584 O O . THR A 1 77 ? -1.385 -5.442 2.378 1.00 97.69 77 THR A O 1
ATOM 587 N N . TRP A 1 78 ? -0.181 -3.551 2.414 1.00 98.50 78 TRP A N 1
ATOM 588 C CA . TRP A 1 78 ? -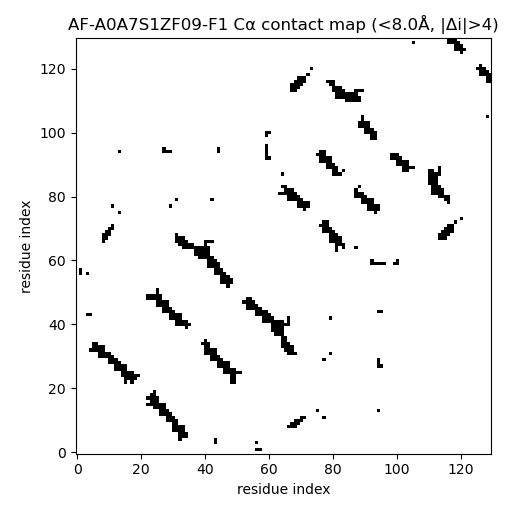0.418 -3.165 1.021 1.00 98.50 78 TRP A CA 1
ATOM 589 C C . TRP A 1 78 ? 0.853 -3.343 0.193 1.00 98.50 78 TRP A C 1
ATOM 591 O O . TRP A 1 78 ? 1.922 -2.891 0.596 1.00 98.50 78 TRP A O 1
ATOM 601 N N . ILE A 1 79 ? 0.740 -3.965 -0.976 1.00 98.25 79 ILE A N 1
ATOM 602 C CA . ILE A 1 79 ? 1.785 -3.961 -1.996 1.00 98.25 79 ILE A CA 1
ATOM 603 C C . ILE A 1 79 ? 1.486 -2.845 -2.991 1.00 98.25 79 ILE A C 1
ATOM 605 O O . ILE A 1 79 ? 0.432 -2.862 -3.614 1.00 98.25 79 ILE A O 1
ATOM 609 N N . SER A 1 80 ? 2.414 -1.905 -3.152 1.00 98.44 80 SER A N 1
ATOM 610 C CA . SER A 1 80 ? 2.364 -0.829 -4.145 1.00 98.44 80 SER A CA 1
ATOM 611 C C . SER A 1 80 ? 3.392 -1.081 -5.248 1.00 98.44 80 SER A C 1
ATOM 613 O O . SER A 1 80 ? 4.550 -1.403 -4.953 1.00 98.44 80 SER A O 1
ATOM 615 N N . CYS A 1 81 ? 2.984 -0.913 -6.503 1.00 97.69 81 CYS A N 1
ATOM 616 C CA . CYS A 1 81 ? 3.800 -1.202 -7.677 1.00 97.69 81 CYS A CA 1
ATOM 617 C C . CYS A 1 81 ? 4.121 0.085 -8.449 1.00 97.69 81 CYS A C 1
ATOM 619 O O . CYS A 1 81 ? 3.213 0.812 -8.841 1.00 97.69 81 CYS A O 1
ATOM 621 N N . GLU A 1 82 ? 5.406 0.383 -8.665 1.00 97.56 82 GLU A N 1
ATOM 622 C CA . GLU A 1 82 ? 5.807 1.434 -9.609 1.00 97.56 82 GLU A CA 1
ATOM 623 C C . GLU A 1 82 ? 5.714 0.901 -11.051 1.00 97.56 82 GLU A C 1
ATOM 625 O O . GLU A 1 82 ? 6.428 -0.039 -11.417 1.00 97.56 82 GLU A O 1
ATOM 630 N N . GLU A 1 83 ? 4.913 1.542 -11.901 1.00 95.44 83 GLU A N 1
ATOM 631 C CA . GLU A 1 83 ? 4.718 1.175 -13.312 1.00 95.44 83 GLU A CA 1
ATOM 632 C C . GLU A 1 83 ? 5.792 1.817 -14.225 1.00 95.44 83 GLU A C 1
ATOM 634 O O . GLU A 1 83 ? 5.562 2.264 -15.345 1.00 95.44 83 GLU A O 1
ATOM 639 N N . LEU A 1 84 ? 7.037 1.880 -13.747 1.00 92.50 84 LEU A N 1
ATOM 640 C CA . LEU A 1 84 ? 8.121 2.571 -14.443 1.00 92.50 84 LEU A CA 1
ATOM 641 C C . LEU A 1 84 ? 9.007 1.588 -15.220 1.00 92.50 84 LEU A C 1
ATOM 643 O O . LEU A 1 84 ? 9.874 0.924 -14.649 1.00 92.50 84 LEU A O 1
ATOM 647 N N . VAL A 1 85 ? 8.850 1.531 -16.546 1.00 89.56 85 VAL A N 1
ATOM 648 C CA . VAL A 1 85 ? 9.611 0.622 -17.428 1.00 89.56 85 VAL A CA 1
ATOM 649 C C . VAL A 1 85 ? 11.120 0.669 -17.129 1.00 89.56 85 VAL A C 1
ATOM 651 O O . VAL A 1 85 ? 11.767 1.706 -17.254 1.00 89.56 85 VAL A O 1
ATOM 654 N N . GLY A 1 86 ? 11.688 -0.473 -16.722 1.00 89.19 86 GLY A N 1
ATOM 655 C CA . GLY A 1 86 ? 13.120 -0.645 -16.443 1.00 89.19 86 GLY A CA 1
ATOM 656 C C . GLY A 1 86 ? 13.626 -0.074 -15.108 1.00 89.19 86 GLY A C 1
ATOM 657 O O . GLY A 1 86 ? 14.788 -0.293 -14.757 1.00 89.19 86 GLY A O 1
ATOM 658 N N . TYR A 1 87 ? 12.785 0.615 -14.329 1.00 91.06 87 TYR A N 1
ATOM 659 C CA . TYR A 1 87 ? 13.192 1.238 -13.059 1.00 91.06 87 TYR A CA 1
ATOM 660 C C . TYR A 1 87 ? 12.251 0.979 -11.882 1.00 91.06 87 TYR A C 1
ATOM 662 O O . TYR A 1 87 ? 12.696 1.150 -10.740 1.00 91.06 87 TYR A O 1
ATOM 670 N N . GLY A 1 88 ? 11.016 0.562 -12.158 1.00 94.50 88 GLY A N 1
ATOM 671 C CA . GLY A 1 88 ? 9.970 0.360 -11.175 1.00 94.50 88 GLY A CA 1
ATOM 672 C C . GLY A 1 88 ? 10.319 -0.729 -10.176 1.00 94.50 88 GLY A C 1
ATOM 673 O O . GLY A 1 88 ? 11.026 -1.699 -10.480 1.00 94.50 88 GLY A O 1
ATOM 674 N N . ARG A 1 89 ? 9.868 -0.512 -8.948 1.00 95.25 89 ARG A N 1
ATOM 675 C CA . ARG A 1 89 ? 10.031 -1.393 -7.799 1.00 95.25 89 ARG A CA 1
ATOM 676 C C . ARG A 1 89 ? 8.677 -1.674 -7.162 1.00 95.25 89 ARG A C 1
ATOM 678 O O . ARG A 1 89 ? 7.716 -0.932 -7.335 1.00 95.25 89 ARG A O 1
ATOM 685 N N . ILE A 1 90 ? 8.656 -2.734 -6.366 1.00 96.69 90 ILE A N 1
ATOM 686 C CA . ILE A 1 90 ? 7.494 -3.148 -5.588 1.00 96.69 90 ILE A CA 1
ATOM 687 C C . ILE A 1 90 ? 7.780 -2.893 -4.108 1.00 96.69 90 ILE A C 1
ATOM 689 O O . ILE A 1 90 ? 8.826 -3.302 -3.585 1.00 96.69 90 ILE A O 1
ATOM 693 N N . TYR A 1 91 ? 6.847 -2.233 -3.432 1.00 97.75 91 TYR A N 1
ATOM 694 C CA . TYR A 1 91 ? 6.959 -1.834 -2.034 1.00 97.75 91 TYR A CA 1
ATOM 695 C C . TYR A 1 91 ? 5.869 -2.480 -1.202 1.00 97.75 91 TYR A C 1
ATOM 697 O O . TYR A 1 91 ? 4.705 -2.460 -1.579 1.00 97.75 91 TYR A O 1
ATOM 705 N N . GLU A 1 92 ? 6.249 -3.000 -0.044 1.00 98.06 92 GLU A N 1
ATOM 706 C CA . GLU A 1 92 ? 5.307 -3.381 0.992 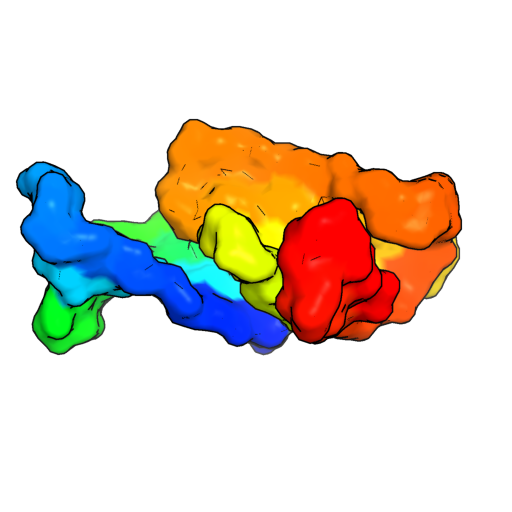1.00 98.06 92 GLU A CA 1
ATOM 707 C C . GLU A 1 92 ? 5.158 -2.231 1.983 1.00 98.06 92 GLU A C 1
ATOM 709 O O . GLU A 1 92 ? 6.147 -1.679 2.478 1.00 98.06 92 GLU A O 1
ATOM 714 N N . VAL A 1 93 ? 3.908 -1.876 2.239 1.00 98.62 93 VAL A N 1
ATOM 715 C CA . VAL A 1 93 ? 3.480 -0.683 2.954 1.00 98.62 93 VAL A CA 1
ATOM 716 C C . VAL A 1 93 ? 2.583 -1.113 4.103 1.00 98.62 93 VAL A C 1
ATOM 718 O O . VAL A 1 93 ? 1.611 -1.847 3.912 1.00 98.62 93 VAL A O 1
ATOM 721 N N . ASP A 1 94 ? 2.906 -0.641 5.302 1.00 98.31 94 ASP A N 1
ATOM 722 C CA . ASP A 1 94 ? 2.009 -0.744 6.445 1.00 98.31 94 ASP A CA 1
ATOM 723 C C . ASP A 1 94 ? 0.890 0.306 6.301 1.00 98.31 94 ASP A C 1
ATOM 725 O O . ASP A 1 94 ? 1.184 1.507 6.335 1.00 98.31 94 ASP A O 1
ATOM 729 N N . PRO A 1 95 ? -0.383 -0.104 6.144 1.00 97.81 95 PRO A N 1
ATOM 730 C CA . PRO A 1 95 ? -1.493 0.831 5.976 1.00 97.81 95 PRO A CA 1
ATOM 731 C C . PRO A 1 95 ? -1.706 1.722 7.207 1.00 97.81 95 PRO A C 1
ATOM 733 O O . PRO A 1 95 ? -2.170 2.850 7.064 1.00 97.81 95 PRO A O 1
ATOM 736 N N . PHE A 1 96 ? -1.318 1.269 8.404 1.00 96.75 96 PHE A N 1
ATOM 737 C CA . PHE A 1 96 ? -1.431 2.048 9.641 1.00 96.75 96 PHE A CA 1
ATOM 738 C C . PHE A 1 96 ? -0.295 3.072 9.790 1.00 96.75 96 PHE A C 1
ATOM 740 O O . PHE A 1 96 ? -0.377 3.988 10.617 1.00 96.75 96 PHE A O 1
ATOM 747 N N . GLY A 1 97 ? 0.761 2.958 8.976 1.00 95.19 97 GLY A N 1
ATOM 748 C CA . GLY A 1 97 ? 1.942 3.817 9.031 1.00 95.19 97 GLY A CA 1
ATOM 749 C C . GLY A 1 97 ? 2.697 3.731 10.360 1.00 95.19 97 GLY A C 1
ATOM 750 O O . GLY A 1 97 ? 3.309 4.717 10.767 1.00 95.19 97 GLY A O 1
ATOM 751 N N . GLN A 1 98 ? 2.608 2.596 11.056 1.00 94.56 98 GLN A N 1
ATOM 752 C CA . GLN A 1 98 ? 3.335 2.323 12.298 1.00 94.56 98 GLN A CA 1
ATOM 753 C C . GLN A 1 98 ? 4.745 1.792 12.003 1.00 94.56 98 GLN A C 1
ATOM 755 O O . GLN A 1 98 ? 5.674 2.023 12.775 1.00 94.56 98 GLN A O 1
ATOM 760 N N . SER A 1 99 ? 4.913 1.119 10.863 1.00 95.75 99 SER A N 1
ATOM 761 C CA . SER A 1 99 ? 6.184 0.598 10.364 1.00 95.75 99 SER A CA 1
ATOM 762 C C . SER A 1 99 ? 6.615 1.283 9.069 1.00 95.75 99 SER A C 1
ATOM 764 O O . SER A 1 99 ? 5.799 1.636 8.219 1.00 95.75 99 SER A O 1
ATOM 766 N N . SER A 1 100 ? 7.928 1.429 8.884 1.00 95.38 100 SER A N 1
ATOM 767 C CA . SER A 1 100 ? 8.486 1.944 7.633 1.00 95.38 100 SER A CA 1
ATOM 768 C C . SER A 1 100 ? 8.211 0.993 6.469 1.00 95.38 100 SER A C 1
ATOM 770 O O . SER A 1 100 ? 8.483 -0.206 6.556 1.00 95.38 100 SER A O 1
ATOM 772 N N . SER A 1 101 ? 7.760 1.554 5.347 1.00 96.62 101 SER A N 1
ATOM 773 C CA . SER A 1 101 ? 7.622 0.823 4.087 1.00 96.62 101 SER A CA 1
ATOM 774 C C . SER A 1 101 ? 8.959 0.237 3.622 1.00 96.62 101 SER A C 1
ATOM 776 O O . SER A 1 101 ? 10.014 0.865 3.763 1.00 96.62 101 SER A O 1
ATOM 778 N N . ARG A 1 102 ? 8.924 -0.957 3.020 1.00 95.94 102 ARG A N 1
ATOM 779 C CA . ARG A 1 102 ? 10.122 -1.681 2.563 1.00 95.94 102 ARG A CA 1
ATOM 780 C C . ARG A 1 102 ? 10.022 -2.084 1.099 1.00 95.94 102 ARG A C 1
ATOM 782 O O . ARG A 1 102 ? 8.964 -2.478 0.622 1.00 95.94 102 ARG A O 1
ATOM 789 N N . ARG A 1 103 ? 11.151 -2.044 0.386 1.00 94.19 103 ARG A N 1
ATOM 790 C CA . ARG A 1 103 ? 11.253 -2.655 -0.947 1.00 94.19 103 ARG A CA 1
ATOM 791 C C . ARG A 1 103 ? 11.164 -4.173 -0.793 1.00 94.19 103 ARG A C 1
ATOM 793 O O . ARG A 1 103 ? 11.907 -4.743 0.004 1.00 94.19 103 ARG A O 1
ATOM 800 N N . THR A 1 104 ? 10.283 -4.809 -1.554 1.00 92.50 104 THR A N 1
ATOM 801 C CA . THR A 1 104 ? 10.147 -6.270 -1.541 1.00 92.50 104 THR A CA 1
ATOM 802 C C . THR A 1 104 ? 11.235 -6.937 -2.385 1.00 92.50 104 THR A C 1
ATOM 804 O O . THR A 1 104 ? 11.911 -6.289 -3.184 1.00 92.50 104 THR A O 1
ATOM 807 N N . ALA A 1 105 ? 11.395 -8.248 -2.204 1.00 87.19 105 ALA A N 1
ATOM 808 C CA . ALA A 1 105 ? 12.195 -9.095 -3.088 1.00 87.19 105 ALA A CA 1
ATOM 809 C C . ALA A 1 105 ? 11.347 -9.751 -4.197 1.00 87.19 105 ALA A C 1
ATOM 811 O O . ALA A 1 105 ? 11.832 -10.659 -4.875 1.00 87.19 105 ALA A O 1
ATOM 812 N N . LEU A 1 106 ? 10.082 -9.340 -4.371 1.00 84.75 106 LEU A N 1
ATOM 813 C CA . LEU A 1 106 ? 9.228 -9.849 -5.444 1.00 84.75 106 LEU A CA 1
ATOM 814 C C . LEU A 1 106 ? 9.874 -9.505 -6.791 1.00 84.75 106 LEU A C 1
ATOM 816 O O . LEU A 1 106 ? 10.301 -8.376 -7.012 1.00 84.75 106 LEU A O 1
ATOM 820 N N . HIS A 1 107 ? 10.009 -10.514 -7.65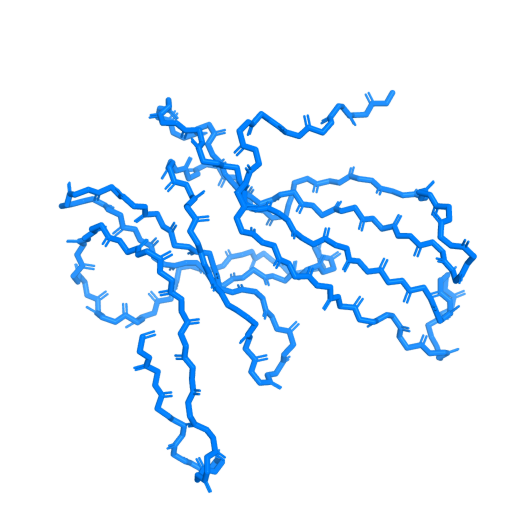3 1.00 82.31 107 HIS A N 1
ATOM 821 C CA . HIS A 1 107 ? 10.795 -10.466 -8.895 1.00 82.31 107 HIS A CA 1
ATOM 822 C C . HIS A 1 107 ? 12.304 -10.166 -8.733 1.00 82.31 107 HIS A C 1
ATOM 824 O O . HIS A 1 107 ? 12.993 -9.887 -9.719 1.00 82.31 107 HIS A O 1
ATOM 830 N N . GLY A 1 108 ? 12.860 -10.294 -7.524 1.00 81.44 108 GLY A N 1
ATOM 831 C CA . GLY A 1 108 ? 14.288 -10.117 -7.253 1.00 81.44 108 GLY A CA 1
ATOM 832 C C . GLY A 1 108 ? 14.773 -8.698 -7.560 1.00 81.44 108 GLY A C 1
ATOM 833 O O . GLY A 1 108 ? 14.195 -7.717 -7.100 1.00 81.44 108 GLY A O 1
ATOM 834 N N . ASP A 1 109 ? 15.848 -8.583 -8.341 1.00 79.31 109 ASP A N 1
ATOM 835 C CA . ASP A 1 109 ? 16.371 -7.289 -8.809 1.00 79.31 109 ASP A CA 1
ATOM 836 C C . ASP A 1 109 ? 15.767 -6.831 -10.145 1.00 79.31 109 ASP A C 1
ATOM 838 O O . ASP A 1 109 ? 16.181 -5.801 -10.691 1.00 79.31 109 ASP A O 1
ATOM 842 N N . THR A 1 110 ? 14.780 -7.567 -10.669 1.00 81.44 110 THR A N 1
ATOM 843 C CA . THR A 1 110 ? 14.054 -7.163 -11.875 1.00 81.44 110 THR A CA 1
ATOM 844 C C . THR A 1 110 ? 13.366 -5.831 -11.620 1.00 81.44 110 THR A C 1
ATOM 846 O O . THR A 1 110 ? 12.673 -5.645 -10.621 1.00 81.44 110 THR A O 1
ATOM 849 N N . ARG A 1 111 ? 13.557 -4.898 -12.549 1.00 84.25 111 ARG A N 1
ATOM 850 C CA . ARG A 1 111 ? 12.859 -3.616 -12.567 1.00 84.25 111 ARG A CA 1
ATOM 851 C C . ARG A 1 111 ? 11.953 -3.578 -13.779 1.00 84.25 111 ARG A C 1
ATOM 853 O O . ARG A 1 111 ? 12.385 -3.951 -14.870 1.00 84.25 111 ARG A O 1
ATOM 860 N N . GLY A 1 112 ? 10.722 -3.130 -13.601 1.00 85.44 112 GLY A N 1
ATOM 861 C CA . GLY A 1 112 ? 9.708 -3.238 -14.640 1.00 85.44 112 GLY A CA 1
ATOM 862 C C . GLY A 1 112 ? 8.558 -2.269 -14.444 1.00 85.44 112 GLY A C 1
ATOM 863 O O . GLY A 1 112 ? 8.497 -1.558 -13.447 1.00 85.44 112 GLY A O 1
ATOM 864 N N . ALA A 1 113 ? 7.669 -2.261 -15.430 1.00 93.00 113 ALA A N 1
ATOM 865 C CA . ALA A 1 113 ? 6.352 -1.660 -15.314 1.00 93.00 113 ALA A CA 1
ATOM 866 C C . ALA A 1 113 ? 5.448 -2.654 -14.575 1.00 93.00 113 ALA A C 1
ATOM 868 O O . ALA A 1 113 ? 4.884 -3.557 -15.190 1.00 93.00 113 ALA A O 1
ATOM 869 N N . PHE A 1 114 ? 5.429 -2.574 -13.244 1.00 94.38 114 PHE A N 1
ATOM 870 C CA . PHE A 1 114 ? 4.601 -3.451 -12.425 1.00 94.38 114 PHE A CA 1
ATOM 871 C C . PHE A 1 114 ? 3.221 -2.825 -12.252 1.00 94.38 114 PHE A C 1
ATOM 873 O O . PHE A 1 114 ? 3.105 -1.748 -11.676 1.00 94.38 114 PHE A O 1
ATOM 880 N N . GLU A 1 115 ? 2.196 -3.522 -12.735 1.00 94.25 115 GLU A N 1
ATOM 881 C CA . GLU A 1 115 ? 0.829 -3.001 -12.744 1.00 94.25 115 GLU A CA 1
ATOM 882 C C . GLU A 1 115 ? 0.088 -3.316 -11.451 1.00 94.25 115 GLU A C 1
ATOM 884 O O . GLU A 1 115 ? -0.553 -2.458 -10.873 1.00 94.25 115 GLU A O 1
ATOM 889 N N . SER A 1 116 ? 0.152 -4.552 -10.965 1.00 94.25 116 SER A N 1
ATOM 890 C CA . SER A 1 116 ? -0.632 -4.982 -9.806 1.00 94.25 116 SER A CA 1
ATOM 891 C C . SER A 1 116 ? 0.079 -6.084 -9.038 1.00 94.25 116 SER A C 1
ATOM 893 O O . SER A 1 116 ? 1.140 -6.550 -9.450 1.00 94.25 116 SER A O 1
ATOM 895 N N . PHE A 1 117 ? -0.491 -6.453 -7.894 1.00 95.19 117 PHE A N 1
ATOM 896 C CA . PHE A 1 117 ? -0.047 -7.589 -7.102 1.00 95.19 117 PHE A CA 1
ATOM 897 C C . PHE A 1 117 ? -1.237 -8.500 -6.836 1.00 95.19 117 PHE A C 1
ATOM 899 O O . PHE A 1 117 ? -2.279 -8.051 -6.348 1.00 95.19 117 PHE A O 1
ATOM 906 N N . ALA A 1 118 ? -1.061 -9.788 -7.101 1.00 93.94 118 ALA A N 1
ATOM 907 C CA . ALA A 1 118 ? -2.017 -10.816 -6.730 1.00 93.94 118 ALA A CA 1
ATOM 908 C C . ALA A 1 118 ? -1.321 -11.940 -5.962 1.00 93.94 118 ALA A C 1
ATOM 910 O O . ALA A 1 118 ? -0.120 -12.179 -6.084 1.00 93.94 118 ALA A O 1
ATOM 911 N N . TYR A 1 119 ? -2.096 -12.664 -5.161 1.00 93.31 119 TYR A N 1
ATOM 912 C CA . TYR A 1 119 ? -1.587 -13.813 -4.434 1.00 93.31 119 TYR A CA 1
ATOM 913 C C . TYR A 1 119 ? -2.548 -14.994 -4.498 1.00 93.31 119 TYR A C 1
ATOM 915 O O . TYR A 1 119 ? -3.757 -14.842 -4.673 1.00 93.31 119 TYR A O 1
ATOM 923 N N . ASP A 1 120 ? -1.987 -16.179 -4.295 1.00 93.56 120 ASP A N 1
ATOM 924 C CA . ASP A 1 120 ? -2.704 -17.428 -4.101 1.00 93.56 120 ASP A CA 1
ATOM 925 C C . ASP A 1 120 ? -2.194 -18.102 -2.824 1.00 93.56 120 ASP A C 1
ATOM 927 O O . ASP A 1 120 ? -1.019 -18.450 -2.716 1.00 93.56 120 ASP A O 1
ATOM 931 N N . VAL A 1 121 ? -3.101 -18.263 -1.861 1.00 92.94 121 VAL A N 1
ATOM 932 C CA . VAL A 1 121 ? -2.867 -18.895 -0.550 1.00 92.94 121 VAL A CA 1
ATOM 933 C C . VAL A 1 121 ? -3.679 -20.176 -0.384 1.00 92.94 121 VAL A C 1
ATOM 935 O O . VAL A 1 121 ? -4.012 -20.564 0.733 1.00 92.94 121 VAL A O 1
ATOM 938 N N . ARG A 1 122 ? -4.031 -20.857 -1.485 1.00 94.56 122 ARG A N 1
ATOM 939 C CA . ARG A 1 122 ? -4.624 -22.206 -1.401 1.00 94.56 122 ARG A CA 1
ATOM 940 C C . ARG A 1 122 ? -3.731 -23.178 -0.624 1.00 94.56 122 ARG A C 1
ATOM 942 O O . ARG A 1 122 ? -4.252 -24.086 0.012 1.00 94.56 122 ARG A O 1
ATOM 949 N N . ASP A 1 123 ? -2.418 -22.958 -0.669 1.00 93.06 123 ASP A N 1
ATOM 950 C CA . ASP A 1 123 ? -1.440 -23.520 0.258 1.00 93.06 123 ASP A CA 1
ATOM 951 C C . ASP A 1 123 ? -0.842 -22.368 1.080 1.00 93.06 123 ASP A C 1
ATOM 953 O O . ASP A 1 123 ? -0.118 -21.523 0.550 1.00 93.06 123 ASP A O 1
ATOM 957 N N . VAL A 1 124 ? -1.199 -22.292 2.364 1.00 86.94 124 VAL A N 1
ATOM 958 C CA . VAL A 1 124 ? -0.767 -21.201 3.255 1.00 86.94 124 VAL A CA 1
ATOM 959 C C . VAL A 1 124 ? 0.704 -21.307 3.647 1.00 86.94 124 VAL A C 1
ATOM 961 O O . VAL A 1 124 ? 1.315 -20.289 3.969 1.00 86.94 124 VAL A O 1
ATOM 964 N N . ASP A 1 125 ? 1.280 -22.509 3.580 1.00 89.88 125 ASP A N 1
ATOM 965 C CA . ASP A 1 125 ? 2.694 -22.746 3.866 1.00 89.88 125 ASP A CA 1
ATOM 966 C C . ASP A 1 125 ? 3.566 -22.428 2.639 1.00 89.88 125 ASP A C 1
ATOM 968 O O . ASP A 1 125 ? 4.775 -22.211 2.762 1.00 89.88 125 ASP A O 1
ATOM 972 N N . GLN A 1 126 ? 2.957 -22.361 1.448 1.00 88.62 126 GLN A N 1
ATOM 973 C CA . GLN A 1 126 ? 3.612 -22.015 0.185 1.00 88.62 126 GLN A CA 1
ATOM 974 C C . GLN A 1 126 ? 2.800 -20.997 -0.634 1.00 88.62 126 GLN A C 1
ATOM 976 O O . GLN A 1 126 ? 2.323 -21.316 -1.732 1.00 88.62 126 GLN A O 1
ATOM 981 N N . PRO A 1 127 ? 2.668 -19.747 -0.148 1.00 89.31 127 PRO A N 1
ATOM 982 C CA . PRO A 1 127 ? 1.956 -18.713 -0.879 1.00 89.31 127 PRO A CA 1
ATOM 983 C C . PRO A 1 127 ? 2.650 -18.421 -2.211 1.00 89.31 127 PRO A C 1
ATOM 985 O O . PRO A 1 127 ? 3.879 -18.348 -2.302 1.00 89.31 127 PRO A O 1
ATOM 988 N N . ARG A 1 128 ? 1.849 -18.218 -3.257 1.00 91.00 128 ARG A N 1
ATOM 989 C CA . ARG A 1 128 ? 2.334 -17.786 -4.572 1.00 91.00 128 ARG A CA 1
ATOM 990 C C . ARG A 1 128 ? 1.974 -16.329 -4.793 1.00 91.00 128 ARG A C 1
ATOM 992 O O . ARG A 1 128 ? 0.849 -15.926 -4.512 1.00 91.00 128 ARG A O 1
ATOM 999 N N . PHE A 1 129 ? 2.925 -15.570 -5.317 1.00 91.00 129 PHE A N 1
ATOM 1000 C CA . PHE A 1 129 ? 2.782 -14.148 -5.613 1.00 91.00 129 PHE A CA 1
ATOM 1001 C C . PHE A 1 129 ? 2.935 -13.925 -7.115 1.00 91.00 129 PHE A C 1
ATOM 1003 O O . PHE A 1 129 ? 3.784 -14.568 -7.741 1.00 91.00 129 PHE A O 1
ATOM 1010 N N . PHE A 1 130 ? 2.105 -13.044 -7.665 1.00 87.00 130 PHE A N 1
ATOM 1011 C CA . PHE A 1 130 ? 2.001 -12.731 -9.087 1.00 87.00 130 PHE A CA 1
ATOM 1012 C C . PHE A 1 130 ? 2.004 -11.223 -9.304 1.00 87.00 130 PHE A C 1
ATOM 1014 O O . PHE A 1 130 ? 1.430 -10.508 -8.445 1.00 87.00 130 PHE A O 1
#

pLDDT: mean 94.66, std 6.57, range [47.91, 98.75]

Radius of gyration: 14.84 Å; Cα contacts (8 Å, |Δi|>4): 350; chains: 1; bounding box: 36×44×40 Å

Sequence (130 aa):
ERDFHYRPDAGATFAVPETDPENPGGWIYVSNAEVWESRKGGVGAITFDRDGNIIDYKMVLTGTTGNCGGGKTPWGTWISCEELVGYGRIYEVDPFGQSSSRRTALHGDTRGAFESFAYDVRDVDQPRFF